Protein AF-R0HPJ6-F1 (afdb_monomer_lite)

Secondary structure (DSSP, 8-state):
---PPPP-TTSHHHHHHHHHT--HHHHHHHHT----SHHHHHHHHHHHHHHHHHHHHHHHHHHHHHHHHHHHHHHTTS----------------PPPHHHHHHHHHHHHHHHHHHHHHHHHHHHH--TT--HHHHHHHHHHHHH-TT--HHHHHHHHTTT-

pLDDT: mean 71.5, std 18.08, range [28.2, 95.38]

Radius of gyration: 27.48 Å; chains: 1; bounding box: 72×35×63 Å

Organism: NCBI:txid81985

Sequence (161 aa):
FLQRPPMVTSSKLIEKIMKNNETRRLKSYMEAGCINIHDAAESTRASKSLIMELERLTDEAALAIETATKFSVQLDKDSSDELQQENETVHFSQEPEVTEYATLIAVVHSMMKQNYVMQEKIVRSLSLKSSSGELETYSLMWSLRPFVEDEIVNRAWKWIY

Foldseek 3Di:
DFFAPQDPPPDPVSVVVCVVVVDPVVVVVRVVGPGHCVVVVVVVVVVVVVVVVVVVVVVVVVVVVVVVVVVVVVVVPPDDDDDDDDDDDDDPPCPDDVVVLVVLVVLQVVLVVVLVVVLVVLVVVDDPPDDPVSVVVSVVCNVPSVSDDVVSVVVSVVVVD

InterPro domains:
  IPR056697 Domain of unknown function DUF7795 [PF25071] (1-61)

Structure (mmCIF, N/CA/C/O backbone):
data_AF-R0HPJ6-F1
#
_entry.id   AF-R0HPJ6-F1
#
loop_
_atom_site.group_PDB
_atom_site.id
_atom_site.type_symbol
_atom_site.label_atom_id
_atom_site.label_alt_id
_atom_site.label_comp_id
_atom_site.label_asym_id
_atom_site.label_entity_id
_atom_site.label_seq_id
_atom_site.pdbx_PDB_ins_code
_atom_site.Cartn_x
_atom_site.Cartn_y
_atom_site.Cartn_z
_atom_site.occupancy
_atom_site.B_iso_or_equiv
_atom_site.auth_seq_id
_atom_site.auth_comp_id
_atom_site.auth_asym_id
_atom_site.auth_atom_id
_atom_site.pdbx_PDB_model_num
ATOM 1 N N . PHE A 1 1 ? 21.814 0.770 6.851 1.00 44.59 1 PHE A N 1
ATOM 2 C CA . PHE A 1 1 ? 21.494 1.786 5.840 1.00 44.59 1 PHE A CA 1
ATOM 3 C C . PHE A 1 1 ? 21.843 1.328 4.426 1.00 44.59 1 PHE A C 1
ATOM 5 O O . PHE A 1 1 ? 22.899 0.749 4.186 1.00 44.59 1 PHE A O 1
ATOM 12 N N . LEU A 1 2 ? 20.941 1.565 3.491 1.00 37.56 2 LEU A N 1
ATOM 13 C CA . LEU A 1 2 ? 20.964 1.157 2.117 1.00 37.56 2 LEU A CA 1
ATOM 14 C C . LEU A 1 2 ? 21.786 2.157 1.292 1.00 37.56 2 LEU A C 1
ATOM 16 O O . LEU A 1 2 ? 21.244 3.153 0.859 1.00 37.56 2 LEU A O 1
ATOM 20 N N . GLN A 1 3 ? 23.037 1.837 0.934 1.00 50.50 3 GLN A N 1
ATOM 21 C CA . GLN A 1 3 ? 23.817 2.525 -0.118 1.00 50.50 3 GLN A CA 1
ATOM 22 C C . GLN A 1 3 ? 24.245 1.705 -1.374 1.00 50.50 3 GLN A C 1
ATOM 24 O O . GLN A 1 3 ? 24.794 0.610 -1.278 1.00 50.50 3 GLN A O 1
ATOM 29 N N . ARG A 1 4 ? 24.016 2.275 -2.567 1.00 51.16 4 ARG A N 1
ATOM 30 C CA . ARG A 1 4 ? 24.235 1.750 -3.936 1.00 51.16 4 ARG A CA 1
ATOM 31 C C . ARG A 1 4 ? 25.720 1.830 -4.279 1.00 51.16 4 ARG A C 1
ATOM 33 O O . ARG A 1 4 ? 26.429 2.651 -3.698 1.00 51.16 4 ARG A O 1
ATOM 40 N N . PRO A 1 5 ? 26.171 1.080 -5.302 1.00 44.50 5 PRO A N 1
ATOM 41 C CA . PRO A 1 5 ? 27.505 1.253 -5.850 1.00 44.50 5 PRO A CA 1
ATOM 42 C C . PRO A 1 5 ? 27.716 2.696 -6.330 1.00 44.50 5 PRO A C 1
ATOM 44 O O . PRO A 1 5 ? 26.775 3.302 -6.863 1.00 44.50 5 PRO A O 1
ATOM 47 N N . PRO A 1 6 ? 28.940 3.230 -6.200 1.00 54.53 6 PRO A N 1
ATOM 48 C CA . PRO A 1 6 ? 29.291 4.516 -6.779 1.00 54.53 6 PRO A CA 1
ATOM 49 C C . PRO A 1 6 ? 28.957 4.518 -8.271 1.00 54.53 6 PRO A C 1
ATOM 51 O O . PRO A 1 6 ? 29.218 3.540 -8.977 1.00 54.53 6 PRO A O 1
ATOM 54 N N . MET A 1 7 ? 28.379 5.615 -8.763 1.00 59.34 7 MET A N 1
ATOM 55 C CA . MET A 1 7 ? 28.173 5.775 -10.200 1.00 59.34 7 MET A CA 1
ATOM 56 C C . MET A 1 7 ? 29.526 5.689 -10.908 1.00 59.34 7 MET A C 1
ATOM 58 O O . MET A 1 7 ? 30.426 6.476 -10.625 1.00 59.34 7 MET A O 1
ATOM 62 N N . VAL A 1 8 ? 29.673 4.731 -11.825 1.00 57.19 8 VAL A N 1
ATOM 63 C CA . VAL A 1 8 ? 30.911 4.562 -12.587 1.00 57.19 8 VAL A CA 1
ATOM 64 C C . VAL A 1 8 ? 31.046 5.733 -13.560 1.00 57.19 8 VAL A C 1
ATOM 66 O O . VAL A 1 8 ? 30.353 5.819 -14.573 1.00 57.19 8 VAL A O 1
ATOM 69 N N . THR A 1 9 ? 31.965 6.641 -13.252 1.00 59.22 9 THR A N 1
ATOM 70 C CA . THR A 1 9 ? 32.301 7.839 -14.034 1.00 59.22 9 THR A CA 1
ATOM 71 C C . THR A 1 9 ? 33.270 7.546 -15.183 1.00 59.22 9 THR A C 1
ATOM 73 O O . THR A 1 9 ? 34.100 8.374 -15.535 1.00 59.22 9 THR A O 1
ATOM 76 N N . SER A 1 10 ? 33.193 6.362 -15.797 1.00 58.78 10 SER A N 1
ATOM 77 C CA . SER A 1 10 ? 34.114 5.960 -16.875 1.00 58.78 10 SER A CA 1
ATOM 78 C C . SER A 1 10 ? 33.733 6.511 -18.253 1.00 58.78 10 SER A C 1
ATOM 80 O O . SER A 1 10 ? 34.536 6.482 -19.184 1.00 58.78 10 SER A O 1
ATOM 82 N N . SER A 1 11 ? 32.506 7.012 -18.411 1.00 68.94 11 SER A N 1
ATOM 83 C CA . SER A 1 11 ? 32.034 7.579 -19.672 1.00 68.94 11 SER A CA 1
ATOM 84 C C . SER A 1 11 ? 32.330 9.074 -19.747 1.00 68.94 11 SER A C 1
ATOM 86 O O . SER A 1 11 ? 31.865 9.844 -18.907 1.00 68.94 11 SER A O 1
ATOM 88 N N . LYS A 1 12 ? 32.998 9.503 -20.827 1.00 77.25 12 LYS A N 1
ATOM 89 C CA . LYS A 1 12 ? 33.249 10.926 -21.135 1.00 77.25 12 LYS A CA 1
ATOM 90 C C . LYS A 1 12 ? 31.967 11.765 -21.166 1.00 77.25 12 LYS A C 1
ATOM 92 O O . LYS A 1 12 ? 32.007 12.959 -20.891 1.00 77.25 12 LYS A O 1
ATOM 97 N N . LEU A 1 13 ? 30.827 11.157 -21.507 1.00 75.25 13 LEU A N 1
ATOM 98 C CA . LEU A 1 13 ? 29.529 11.833 -21.485 1.00 75.25 13 LEU A CA 1
ATOM 99 C C . LEU A 1 13 ? 29.067 12.096 -20.045 1.00 75.25 13 LEU A C 1
ATOM 101 O O . LEU A 1 13 ? 28.656 13.210 -19.735 1.00 75.25 13 LEU A O 1
ATOM 105 N N . ILE A 1 14 ? 29.183 11.095 -19.166 1.00 69.81 14 ILE A N 1
ATOM 106 C CA . ILE A 1 14 ? 28.816 11.206 -17.746 1.00 69.81 14 ILE A CA 1
ATOM 107 C C . ILE A 1 14 ? 29.726 12.218 -17.048 1.00 69.81 14 ILE A C 1
ATOM 109 O O . ILE A 1 14 ? 29.236 13.080 -16.326 1.00 69.81 14 ILE A O 1
ATOM 113 N N . GLU A 1 15 ? 31.027 12.188 -17.335 1.00 74.75 15 GLU A N 1
ATOM 114 C CA . GLU A 1 15 ? 31.994 13.154 -16.805 1.00 74.75 15 GLU A CA 1
ATOM 115 C C . GLU A 1 15 ? 31.649 14.594 -17.218 1.00 74.75 15 GLU A C 1
ATOM 117 O O . GLU A 1 15 ? 31.635 15.500 -16.385 1.00 74.75 15 GLU A O 1
ATOM 122 N N . LYS A 1 16 ? 31.298 14.812 -18.492 1.00 78.81 16 LYS A N 1
ATOM 123 C CA . LYS A 1 16 ? 30.931 16.141 -19.002 1.00 78.81 16 LYS A CA 1
ATOM 124 C C . LYS A 1 16 ? 29.620 16.649 -18.397 1.00 78.81 16 LYS A C 1
ATOM 126 O O . LYS A 1 16 ? 29.518 17.828 -18.067 1.00 78.81 16 LYS A O 1
ATOM 131 N N . ILE A 1 17 ? 28.639 15.763 -18.210 1.00 76.25 17 ILE A N 1
ATOM 132 C CA . ILE A 1 17 ? 27.379 16.086 -17.526 1.00 76.25 17 ILE A CA 1
ATOM 133 C C . ILE A 1 17 ? 27.648 16.437 -16.062 1.00 76.25 17 ILE A C 1
ATOM 135 O O . ILE A 1 17 ? 27.141 17.449 -15.586 1.00 76.25 17 ILE A O 1
ATOM 139 N N . MET A 1 18 ? 28.477 15.660 -15.362 1.00 73.19 18 MET A N 1
ATOM 140 C CA . MET A 1 18 ? 28.829 15.939 -13.971 1.00 73.19 18 MET A CA 1
ATOM 141 C C . MET A 1 18 ? 29.551 17.273 -13.828 1.00 73.19 18 MET A C 1
ATOM 143 O O . MET A 1 18 ? 29.119 18.105 -13.037 1.00 73.19 18 MET A O 1
ATOM 147 N N . LYS A 1 19 ? 30.584 17.515 -14.640 1.00 78.69 19 LYS A N 1
ATOM 148 C CA . LYS A 1 19 ? 31.379 18.748 -14.600 1.00 78.69 19 LYS A CA 1
ATOM 149 C C . LYS A 1 19 ? 30.534 19.995 -14.858 1.00 78.69 19 LYS A C 1
ATOM 151 O O . LYS A 1 19 ? 30.723 21.012 -14.198 1.00 78.69 19 LYS A O 1
ATOM 156 N N . ASN A 1 20 ? 29.576 19.915 -15.780 1.00 79.62 20 ASN A N 1
ATOM 157 C CA . ASN A 1 20 ? 28.681 21.032 -16.080 1.00 79.62 20 ASN A CA 1
ATOM 158 C C . ASN A 1 20 ? 27.611 21.268 -14.998 1.00 79.62 20 ASN A C 1
ATOM 160 O O . ASN A 1 20 ? 27.014 22.339 -14.978 1.00 79.62 20 ASN A O 1
ATOM 164 N N . ASN A 1 21 ? 27.361 20.294 -14.116 1.00 74.31 21 ASN A N 1
ATOM 165 C CA . ASN A 1 21 ? 26.300 20.337 -13.104 1.00 74.31 21 ASN A CA 1
ATOM 166 C C . ASN A 1 21 ? 26.843 20.144 -11.674 1.00 74.31 21 ASN A C 1
ATOM 168 O O . ASN A 1 21 ? 26.111 19.728 -10.771 1.00 74.31 21 ASN A O 1
ATOM 172 N N . GLU A 1 22 ? 28.131 20.435 -11.459 1.00 76.56 22 GLU A N 1
ATOM 173 C CA . GLU A 1 22 ? 28.827 20.245 -10.185 1.00 76.56 22 GLU A CA 1
ATOM 174 C C . GLU A 1 22 ? 28.279 21.180 -9.096 1.00 76.56 22 GLU A C 1
ATOM 176 O O . GLU A 1 22 ? 28.754 22.289 -8.862 1.00 76.56 22 GLU A O 1
ATOM 181 N N . THR A 1 23 ? 27.270 20.702 -8.375 1.00 82.06 23 THR A N 1
ATOM 182 C CA . THR A 1 23 ? 26.732 21.365 -7.186 1.00 82.06 23 THR A CA 1
ATOM 183 C C . THR A 1 23 ? 27.157 20.614 -5.929 1.00 82.06 23 THR A C 1
ATOM 185 O O . THR A 1 23 ? 27.347 19.396 -5.943 1.00 82.06 23 THR A O 1
ATOM 188 N N . ARG A 1 24 ? 27.256 21.325 -4.796 1.00 74.94 24 ARG A N 1
ATOM 189 C CA . ARG A 1 24 ? 27.529 20.707 -3.483 1.00 74.94 24 ARG A CA 1
ATOM 190 C C . ARG A 1 24 ? 26.519 19.593 -3.163 1.00 74.94 24 ARG A C 1
ATOM 192 O O . ARG A 1 24 ? 26.891 18.557 -2.631 1.00 74.94 24 ARG A O 1
ATOM 199 N N . ARG A 1 25 ? 25.258 19.788 -3.562 1.00 68.38 25 ARG A N 1
ATOM 200 C CA . ARG A 1 25 ? 24.156 18.838 -3.362 1.00 68.38 25 ARG A CA 1
ATOM 201 C C . ARG A 1 25 ? 24.349 17.527 -4.130 1.00 68.38 25 ARG A C 1
ATOM 203 O O . ARG A 1 25 ? 24.120 16.463 -3.566 1.00 68.38 25 ARG A O 1
ATOM 210 N N . LEU A 1 26 ? 24.772 17.596 -5.393 1.00 74.44 26 LEU A N 1
ATOM 211 C CA . LEU A 1 26 ? 25.018 16.406 -6.213 1.00 74.44 26 LEU A CA 1
ATOM 212 C C . LEU A 1 26 ? 26.185 15.574 -5.661 1.00 74.44 26 LEU A C 1
ATOM 214 O O . LEU A 1 26 ? 26.099 14.350 -5.633 1.00 74.44 26 LEU A O 1
ATOM 218 N N . LYS A 1 27 ? 27.230 16.238 -5.148 1.00 70.12 27 LYS A N 1
ATOM 219 C CA . LYS A 1 27 ? 28.369 15.574 -4.493 1.00 70.12 27 LYS A CA 1
ATOM 220 C C . LYS A 1 27 ? 27.928 14.797 -3.252 1.00 70.12 27 LYS A C 1
ATOM 222 O O . LYS A 1 27 ? 28.171 13.598 -3.181 1.00 70.12 27 LYS A O 1
ATOM 227 N N . SER A 1 28 ? 27.161 15.427 -2.360 1.00 68.31 28 SER A N 1
ATOM 228 C CA . SER A 1 28 ? 26.629 14.748 -1.170 1.00 68.31 28 SER A CA 1
ATOM 229 C C . SER A 1 28 ? 25.689 13.586 -1.508 1.00 68.31 28 SER A C 1
ATOM 231 O O . SER A 1 28 ? 25.706 12.574 -0.822 1.00 68.31 28 SER A O 1
ATOM 233 N N . TYR A 1 29 ? 24.889 13.686 -2.576 1.00 66.38 29 TYR A N 1
ATOM 234 C CA . TYR A 1 29 ? 24.025 12.586 -3.026 1.00 66.38 29 TYR A CA 1
ATOM 235 C C . TYR A 1 29 ? 24.826 11.373 -3.533 1.00 66.38 29 TYR A C 1
ATOM 237 O O . TYR A 1 29 ? 24.440 10.230 -3.296 1.00 66.38 29 TYR A O 1
ATOM 245 N N . MET A 1 30 ? 25.954 11.613 -4.205 1.00 67.44 30 MET A N 1
ATOM 246 C CA . MET A 1 30 ? 26.862 10.551 -4.646 1.00 67.44 30 MET A CA 1
ATOM 247 C C . MET A 1 30 ? 27.616 9.908 -3.480 1.00 67.44 30 MET A C 1
ATOM 249 O O . MET A 1 30 ? 27.722 8.685 -3.432 1.00 67.44 30 MET A O 1
ATOM 253 N N . GLU A 1 31 ? 28.102 10.718 -2.539 1.00 65.81 31 GLU A N 1
ATOM 254 C CA . GLU A 1 31 ? 28.756 10.255 -1.306 1.00 65.81 31 GLU A CA 1
ATOM 255 C C . GLU A 1 31 ? 27.798 9.439 -0.430 1.00 65.81 31 GLU A C 1
ATOM 257 O O . GLU A 1 31 ? 28.199 8.470 0.209 1.00 65.81 31 GLU A O 1
ATOM 262 N N . ALA A 1 32 ? 26.515 9.809 -0.432 1.00 62.06 32 ALA A N 1
ATOM 263 C CA . ALA A 1 32 ? 25.492 9.181 0.385 1.00 62.06 32 ALA A CA 1
ATOM 264 C C . ALA A 1 32 ? 24.929 7.875 -0.184 1.00 62.06 32 ALA A C 1
ATOM 266 O O . ALA A 1 32 ? 24.087 7.317 0.506 1.00 62.06 32 ALA A O 1
ATOM 267 N N . GLY A 1 33 ? 25.353 7.402 -1.368 1.00 56.47 33 GLY A N 1
ATOM 268 C CA . GLY A 1 33 ? 25.001 6.103 -1.965 1.00 56.47 33 GLY A CA 1
ATOM 269 C C . GLY A 1 33 ? 23.496 5.766 -1.985 1.00 56.47 33 GLY A C 1
ATOM 270 O O . GLY A 1 33 ? 22.844 5.576 -0.975 1.00 56.47 33 GLY A O 1
ATOM 271 N N . CYS A 1 34 ? 22.879 5.614 -3.150 1.00 56.19 34 CYS A N 1
ATOM 272 C CA . CYS A 1 34 ? 21.432 5.346 -3.230 1.00 56.19 34 CYS A CA 1
ATOM 273 C C . CYS A 1 34 ? 21.000 4.026 -2.546 1.00 56.19 34 CYS A C 1
ATOM 275 O O . CYS A 1 34 ? 21.600 3.009 -2.773 1.00 56.19 34 CYS A O 1
ATOM 277 N N . ILE A 1 35 ? 19.950 4.001 -1.741 1.00 56.50 35 ILE A N 1
ATOM 278 C CA . ILE A 1 35 ? 19.212 2.819 -1.245 1.00 56.50 35 ILE A CA 1
ATOM 279 C C . ILE A 1 35 ? 19.780 1.378 -1.654 1.00 56.50 35 ILE A C 1
ATOM 281 O O . ILE A 1 35 ? 19.344 0.842 -2.665 1.00 56.50 35 ILE A O 1
ATOM 285 N N . ASN A 1 36 ? 20.754 0.736 -0.936 1.00 50.22 36 ASN A N 1
ATOM 286 C CA . ASN A 1 36 ? 21.074 -0.741 -0.867 1.00 50.22 36 ASN A CA 1
ATOM 287 C C . ASN A 1 36 ? 19.814 -1.629 -0.667 1.00 50.22 36 ASN A C 1
ATOM 289 O O . ASN A 1 36 ? 18.703 -1.155 -0.769 1.00 50.22 36 ASN A O 1
ATOM 293 N N . ILE A 1 37 ? 19.935 -2.919 -0.362 1.00 50.47 37 ILE A N 1
ATOM 294 C CA . ILE A 1 37 ? 18.798 -3.847 -0.220 1.00 50.47 37 ILE A CA 1
ATOM 295 C C . ILE A 1 37 ? 18.630 -4.423 1.216 1.00 50.47 37 ILE A C 1
ATOM 297 O O . ILE A 1 37 ? 17.511 -4.752 1.602 1.00 50.47 37 ILE A O 1
ATOM 301 N N . HIS A 1 38 ? 19.675 -4.404 2.064 1.00 45.44 38 HIS A N 1
ATOM 302 C CA . HIS A 1 38 ? 19.623 -4.598 3.534 1.00 45.44 38 HIS A CA 1
ATOM 303 C C . HIS A 1 38 ? 18.510 -3.860 4.342 1.00 45.44 38 HIS A C 1
ATOM 305 O O . HIS A 1 38 ? 17.625 -4.551 4.805 1.00 45.44 38 HIS A O 1
ATOM 311 N N . ASP A 1 39 ? 18.453 -2.529 4.533 1.00 54.00 39 ASP A N 1
ATOM 312 C CA . ASP A 1 39 ? 17.310 -1.824 5.156 1.00 54.00 39 ASP A CA 1
ATOM 313 C C . ASP A 1 39 ? 15.986 -1.968 4.422 1.00 54.00 39 ASP A C 1
ATOM 315 O O . ASP A 1 39 ? 14.961 -1.691 5.020 1.00 54.00 39 ASP A O 1
ATOM 319 N N . ALA A 1 40 ? 15.945 -2.365 3.154 1.00 53.19 40 ALA A N 1
ATOM 320 C CA . ALA A 1 40 ? 14.672 -2.625 2.492 1.00 53.19 40 ALA A CA 1
ATOM 321 C C . ALA A 1 40 ? 14.165 -3.962 3.019 1.00 53.19 40 ALA A C 1
ATOM 323 O O . ALA A 1 40 ? 12.997 -4.075 3.376 1.00 53.19 40 ALA A O 1
ATOM 324 N N . ALA A 1 41 ? 15.057 -4.943 3.176 1.00 55.81 41 ALA A N 1
ATOM 325 C CA . ALA A 1 41 ? 14.780 -6.191 3.871 1.00 55.81 41 ALA A CA 1
ATOM 326 C C . ALA A 1 41 ? 14.563 -5.999 5.386 1.00 55.81 41 ALA A C 1
ATOM 328 O O . ALA A 1 41 ? 13.710 -6.676 5.950 1.00 55.81 41 ALA A O 1
ATOM 329 N N . GLU A 1 42 ? 15.270 -5.076 6.041 1.00 58.22 42 GLU A N 1
ATOM 330 C CA . GLU A 1 42 ? 15.127 -4.744 7.466 1.00 58.22 42 GLU A CA 1
ATOM 331 C C . GLU A 1 42 ? 13.812 -4.006 7.725 1.00 58.22 42 GLU A C 1
ATOM 333 O O . GLU A 1 42 ? 13.069 -4.398 8.614 1.00 58.22 42 GLU A O 1
ATOM 338 N N . SER A 1 43 ? 13.453 -3.044 6.871 1.00 59.25 43 SER A N 1
ATOM 339 C CA . SER A 1 43 ? 12.142 -2.389 6.835 1.00 59.25 43 SER A CA 1
ATOM 340 C C . SER A 1 43 ? 11.033 -3.401 6.558 1.00 59.25 43 SER A C 1
ATOM 342 O O . SER A 1 43 ? 10.060 -3.460 7.296 1.00 59.25 43 SER A O 1
ATOM 344 N N . THR A 1 44 ? 11.218 -4.305 5.589 1.00 62.09 44 THR A N 1
ATOM 345 C CA . THR A 1 44 ? 10.239 -5.370 5.306 1.00 62.09 44 THR A CA 1
ATOM 346 C C . THR A 1 44 ? 10.088 -6.336 6.487 1.00 62.09 44 THR A C 1
ATOM 348 O O . THR A 1 44 ? 8.979 -6.773 6.791 1.00 62.09 44 THR A O 1
ATOM 351 N N . ARG A 1 45 ? 11.183 -6.690 7.173 1.00 65.94 45 ARG A N 1
ATOM 352 C CA . ARG A 1 45 ? 11.161 -7.526 8.385 1.00 65.94 45 ARG A CA 1
ATOM 353 C C . ARG A 1 45 ? 10.503 -6.807 9.558 1.00 65.94 45 ARG A C 1
ATOM 355 O O . ARG A 1 45 ? 9.704 -7.429 10.251 1.00 65.94 45 ARG A O 1
ATOM 362 N N . ALA A 1 46 ? 10.783 -5.519 9.737 1.00 69.81 46 ALA A N 1
ATOM 363 C CA . ALA A 1 46 ? 10.132 -4.677 10.731 1.00 69.81 46 ALA A CA 1
ATOM 364 C C . ALA A 1 46 ? 8.624 -4.580 10.457 1.00 69.81 46 ALA A C 1
ATOM 366 O O . ALA A 1 46 ? 7.829 -4.834 11.355 1.00 69.81 46 ALA A O 1
ATOM 367 N N . SER A 1 47 ? 8.214 -4.343 9.207 1.00 68.38 47 SER A N 1
ATOM 368 C CA . SER A 1 47 ? 6.802 -4.348 8.805 1.00 68.38 47 SER A CA 1
ATOM 369 C C . SER A 1 47 ? 6.129 -5.696 9.065 1.00 68.38 47 SER A C 1
ATOM 371 O O . SER A 1 47 ? 5.027 -5.725 9.600 1.00 68.38 47 SER A O 1
ATOM 373 N N . LYS A 1 48 ? 6.788 -6.821 8.754 1.00 77.44 48 LYS A N 1
ATOM 374 C CA . LYS A 1 48 ? 6.261 -8.160 9.075 1.00 77.44 48 LYS A CA 1
ATOM 375 C C . LYS A 1 48 ? 6.111 -8.386 10.581 1.00 77.44 48 LYS A C 1
ATOM 377 O O . LYS A 1 48 ? 5.110 -8.950 11.001 1.00 77.44 48 LYS A O 1
ATOM 382 N N . SER A 1 49 ? 7.076 -7.940 11.385 1.00 76.81 49 SER A N 1
ATOM 383 C CA . SER A 1 49 ? 7.004 -8.032 12.849 1.00 76.81 49 SER A CA 1
ATOM 384 C C . SER A 1 49 ? 5.837 -7.231 13.416 1.00 76.81 49 SER A C 1
ATOM 386 O O . SER A 1 49 ? 5.126 -7.727 14.280 1.00 76.81 49 SER A O 1
ATOM 388 N N . LEU A 1 50 ? 5.620 -6.017 12.906 1.00 77.44 50 LEU A N 1
ATOM 389 C CA . LEU A 1 50 ? 4.504 -5.168 13.321 1.00 77.44 50 LEU A CA 1
ATOM 390 C C . LEU A 1 50 ? 3.150 -5.793 12.968 1.00 77.44 50 LEU A C 1
ATOM 392 O O . LEU A 1 50 ? 2.221 -5.704 13.761 1.00 77.44 50 LEU A O 1
ATOM 396 N N . ILE A 1 51 ? 3.047 -6.461 11.815 1.00 80.81 51 ILE A N 1
ATOM 397 C CA . ILE A 1 51 ? 1.828 -7.183 11.421 1.00 80.81 51 ILE A CA 1
ATOM 398 C C . ILE A 1 51 ? 1.533 -8.330 12.395 1.00 80.81 51 ILE A C 1
ATOM 400 O O . ILE A 1 51 ? 0.410 -8.425 12.876 1.00 80.81 51 ILE A O 1
ATOM 404 N N . MET A 1 52 ? 2.532 -9.147 12.744 1.00 85.31 52 MET A N 1
ATOM 405 C CA . MET A 1 52 ? 2.334 -10.242 13.707 1.00 85.31 52 MET A CA 1
ATOM 406 C C . MET A 1 52 ? 1.940 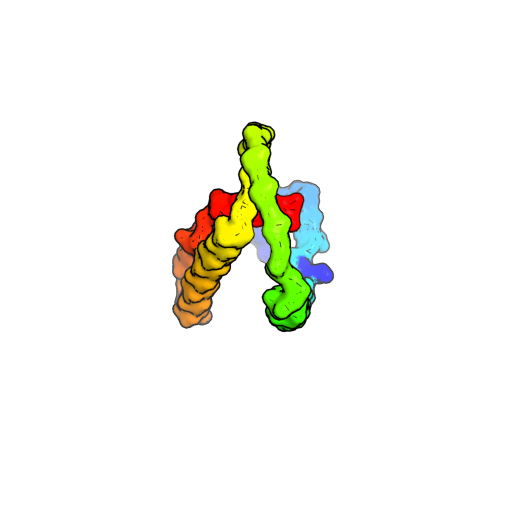-9.731 15.102 1.00 85.31 52 MET A C 1
ATOM 408 O O . MET A 1 52 ? 1.111 -10.342 15.770 1.00 85.31 52 MET A O 1
ATOM 412 N N . GLU A 1 53 ? 2.515 -8.610 15.549 1.00 86.75 53 GLU A N 1
ATOM 413 C CA . GLU A 1 53 ? 2.156 -7.999 16.836 1.00 86.75 53 GLU A CA 1
ATOM 414 C C . GLU A 1 53 ? 0.699 -7.505 16.830 1.00 86.75 53 GLU A C 1
ATOM 416 O O . GLU A 1 53 ? -0.028 -7.709 17.799 1.00 86.75 53 GLU A O 1
ATOM 421 N N . LEU A 1 54 ? 0.248 -6.909 15.721 1.00 77.44 54 LEU A N 1
ATOM 422 C CA . LEU A 1 54 ? -1.136 -6.458 15.553 1.00 77.44 54 LEU A CA 1
ATOM 423 C C . LEU A 1 54 ? -2.132 -7.622 1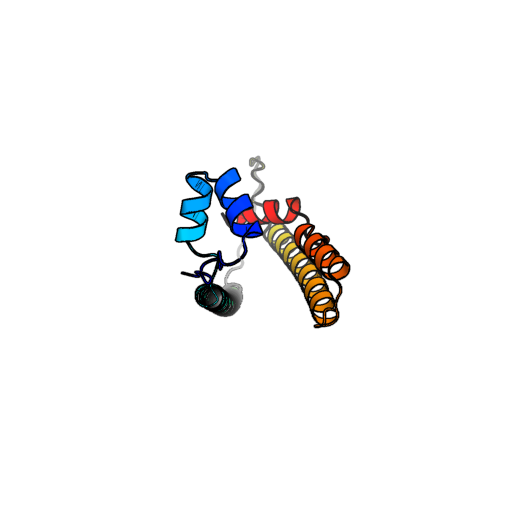5.502 1.00 77.44 54 LEU A C 1
ATOM 425 O O . LEU A 1 54 ? -3.205 -7.523 16.097 1.00 77.44 54 LEU A O 1
ATOM 429 N N . GLU A 1 55 ? -1.784 -8.724 14.834 1.00 86.44 55 GLU A N 1
ATOM 430 C CA . GLU A 1 55 ? -2.594 -9.950 14.838 1.00 86.44 55 GLU A CA 1
ATOM 431 C C . GLU A 1 55 ? -2.737 -10.495 16.266 1.00 86.44 55 GLU A C 1
ATOM 433 O O . GLU A 1 55 ? -3.854 -10.703 16.737 1.00 86.44 55 GLU A O 1
ATOM 438 N N . ARG A 1 56 ? -1.626 -10.597 17.009 1.00 87.69 56 ARG A N 1
ATOM 439 C CA . ARG A 1 56 ? -1.634 -11.048 18.410 1.00 87.69 56 ARG A CA 1
ATOM 440 C C . ARG A 1 56 ? -2.492 -10.154 19.310 1.00 87.69 56 ARG A C 1
ATOM 442 O O . ARG A 1 56 ? -3.255 -10.661 20.127 1.00 87.69 56 ARG A O 1
ATOM 449 N N . LEU A 1 57 ? -2.364 -8.832 19.177 1.00 84.00 57 LEU A N 1
ATOM 450 C CA . LEU A 1 57 ? -3.157 -7.874 19.955 1.00 84.00 57 LEU A CA 1
ATOM 451 C C . LEU A 1 57 ? -4.651 -7.961 19.623 1.00 84.00 57 LEU A C 1
ATOM 453 O O . LEU A 1 57 ? -5.486 -7.773 20.505 1.00 84.00 57 LEU A O 1
ATOM 457 N N . THR A 1 58 ? -4.990 -8.275 18.373 1.00 84.44 58 THR A N 1
ATOM 458 C CA . THR A 1 58 ? -6.380 -8.480 17.947 1.00 84.44 58 THR A CA 1
ATOM 459 C C . THR A 1 58 ? -6.976 -9.728 18.599 1.00 84.44 58 THR A C 1
ATOM 461 O O . THR A 1 58 ? -8.090 -9.667 19.122 1.00 84.44 58 THR A O 1
ATOM 464 N N . ASP A 1 59 ? -6.224 -10.830 18.644 1.00 86.88 59 ASP A N 1
ATOM 465 C CA . ASP A 1 59 ? -6.654 -12.061 19.318 1.00 86.88 59 ASP A CA 1
ATOM 466 C C . ASP A 1 59 ? -6.821 -11.853 20.833 1.00 86.88 59 ASP A C 1
ATOM 468 O O . ASP A 1 59 ? -7.799 -12.303 21.433 1.00 86.88 59 ASP A O 1
ATOM 472 N N . GLU A 1 60 ? -5.899 -11.118 21.461 1.00 85.81 60 GLU A N 1
ATOM 473 C CA . GLU A 1 60 ? -5.959 -10.791 22.890 1.00 85.81 60 GLU A CA 1
ATOM 474 C C . GLU A 1 60 ? -7.166 -9.896 23.224 1.00 85.81 60 GLU A C 1
ATOM 476 O O . GLU A 1 60 ? -7.872 -10.144 24.205 1.00 85.81 60 GLU A O 1
ATOM 481 N N . ALA A 1 61 ? -7.469 -8.912 22.371 1.00 79.44 61 ALA A N 1
ATOM 482 C CA . ALA A 1 61 ? -8.660 -8.078 22.506 1.00 79.44 61 ALA A CA 1
ATOM 483 C C . ALA A 1 61 ? -9.958 -8.888 22.345 1.00 79.44 61 ALA A C 1
ATOM 485 O O . ALA A 1 61 ? -10.902 -8.687 23.112 1.00 79.44 61 ALA A O 1
ATOM 486 N N . ALA A 1 62 ? -10.005 -9.837 21.404 1.00 85.19 62 ALA A N 1
ATOM 487 C CA . ALA A 1 62 ? -11.160 -10.716 21.221 1.00 85.19 62 ALA A CA 1
ATOM 488 C C . ALA A 1 62 ? -11.420 -11.588 22.464 1.00 85.19 62 ALA A C 1
ATOM 490 O O . ALA A 1 62 ? -12.558 -11.673 22.930 1.00 85.19 62 ALA A O 1
ATOM 491 N N . LEU A 1 63 ? -10.364 -12.161 23.052 1.00 83.75 63 LEU A N 1
ATOM 492 C CA . LEU A 1 63 ? -10.453 -12.944 24.289 1.00 83.75 63 LEU A CA 1
ATOM 493 C C . LEU A 1 63 ? -10.887 -12.094 25.490 1.00 83.75 63 LEU A C 1
ATOM 495 O O . LEU A 1 63 ? -11.687 -12.548 26.314 1.00 83.75 63 LEU A O 1
ATOM 499 N N . ALA A 1 64 ? -10.385 -10.861 25.597 1.00 80.06 64 ALA A N 1
ATOM 500 C CA . ALA A 1 64 ? -10.774 -9.935 26.658 1.00 80.06 64 ALA A CA 1
ATOM 501 C C . ALA A 1 64 ? -12.261 -9.554 26.562 1.00 80.06 64 ALA A C 1
ATOM 503 O O . ALA A 1 64 ? -12.956 -9.547 27.580 1.00 80.06 64 ALA A O 1
ATOM 504 N N . ILE A 1 65 ? -12.763 -9.310 25.346 1.00 83.69 65 ILE A N 1
ATOM 505 C CA . ILE A 1 65 ? -14.181 -9.027 25.092 1.00 83.69 65 ILE A CA 1
ATOM 506 C C . ILE A 1 65 ? -15.041 -10.245 25.436 1.00 83.69 65 ILE A C 1
ATOM 508 O O . ILE A 1 65 ? -15.989 -10.102 26.201 1.00 83.69 65 ILE A O 1
ATOM 512 N N . GLU A 1 66 ? -14.691 -11.444 24.959 1.00 79.75 66 GLU A N 1
ATOM 513 C CA . GLU A 1 66 ? -15.435 -12.674 25.278 1.00 79.75 66 GLU A CA 1
ATOM 514 C C . GLU A 1 66 ? -15.491 -12.918 26.794 1.00 79.75 66 GLU A C 1
ATOM 516 O O . GLU A 1 66 ? -16.542 -13.249 27.351 1.00 79.75 66 GLU A O 1
ATOM 521 N N . THR A 1 67 ? -14.371 -12.687 27.480 1.00 75.75 67 THR A N 1
ATOM 522 C CA . THR A 1 67 ? -14.271 -12.808 28.935 1.00 75.75 67 THR A CA 1
ATOM 523 C C . THR A 1 67 ? -15.168 -11.787 29.637 1.00 75.75 67 THR A C 1
ATOM 525 O O . THR A 1 67 ? -15.953 -12.167 30.506 1.00 75.75 67 THR A O 1
ATOM 528 N N . ALA A 1 68 ? -15.127 -10.514 29.233 1.00 71.00 68 ALA A N 1
ATOM 529 C CA . ALA A 1 68 ? -15.985 -9.465 29.784 1.00 71.00 68 ALA A CA 1
ATOM 530 C C . ALA A 1 68 ? -17.479 -9.741 29.533 1.00 71.00 68 ALA A C 1
ATOM 532 O O . ALA A 1 68 ? -18.288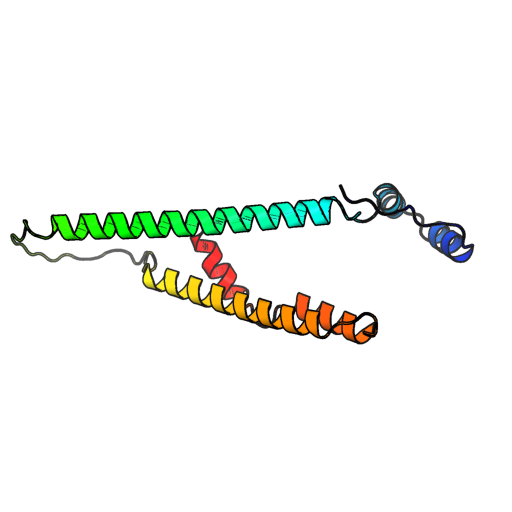 -9.620 30.453 1.00 71.00 68 ALA A O 1
ATOM 533 N N . THR A 1 69 ? -17.850 -10.199 28.332 1.00 73.19 69 THR A N 1
ATOM 534 C CA . THR A 1 69 ? -19.228 -10.600 28.010 1.00 73.19 69 THR A CA 1
ATOM 535 C C . THR A 1 69 ? -19.677 -11.781 28.873 1.00 73.19 69 THR A C 1
ATOM 537 O O . THR A 1 69 ? -20.785 -11.769 29.408 1.00 73.19 69 THR A O 1
ATOM 540 N N . LYS A 1 70 ? -18.810 -12.776 29.093 1.00 70.38 70 LYS A N 1
ATOM 541 C CA . LYS A 1 70 ? -19.104 -13.936 29.948 1.00 70.38 70 LYS A CA 1
ATOM 542 C C . LYS A 1 70 ? -19.298 -13.557 31.421 1.00 70.38 70 LYS A C 1
ATOM 544 O O . LYS A 1 70 ? -20.164 -14.136 32.075 1.00 70.38 70 LYS A O 1
ATOM 549 N N . PHE A 1 71 ? -18.539 -12.587 31.934 1.00 59.31 71 PHE A N 1
ATOM 550 C CA . PHE A 1 71 ? -18.734 -12.045 33.284 1.00 59.31 71 PHE A CA 1
ATOM 551 C C . PHE A 1 71 ? -20.004 -11.188 33.394 1.00 59.31 71 PHE A C 1
ATOM 553 O O . PHE A 1 71 ? -20.710 -11.283 34.396 1.00 59.31 71 PHE A O 1
ATOM 560 N N . SER A 1 72 ? -20.350 -10.426 32.352 1.00 57.56 72 SER A N 1
ATOM 561 C CA . SER A 1 72 ? -21.577 -9.619 32.316 1.00 57.56 72 SER A CA 1
ATOM 562 C C . SER A 1 72 ? -22.847 -10.479 32.342 1.00 57.56 72 SER A C 1
ATOM 564 O O . SER A 1 72 ? -23.786 -10.159 33.061 1.00 57.56 72 SER A O 1
ATOM 566 N N . VAL A 1 73 ? -22.859 -11.617 31.635 1.00 56.06 73 VAL A N 1
ATOM 567 C CA . VAL A 1 73 ? -23.987 -12.576 31.641 1.00 56.06 73 VAL A CA 1
ATOM 568 C C . VAL A 1 73 ? -24.166 -13.260 33.008 1.00 56.06 73 VAL A C 1
ATOM 570 O O . VAL A 1 73 ? -25.252 -13.747 33.319 1.00 56.06 73 VAL A O 1
ATOM 573 N N . GLN A 1 74 ? -23.126 -13.298 33.849 1.00 52.41 74 GLN A N 1
ATOM 574 C CA . GLN A 1 74 ? -23.195 -13.899 35.186 1.00 52.41 74 GLN A CA 1
ATOM 575 C C . GLN A 1 74 ? -23.771 -12.952 36.253 1.00 52.41 74 GLN A C 1
ATOM 577 O O . GLN A 1 74 ? -24.329 -13.431 37.238 1.00 52.41 74 GLN A O 1
ATOM 582 N N . LEU A 1 75 ? -23.653 -11.635 36.054 1.00 47.00 75 LEU A N 1
ATOM 583 C CA . LEU A 1 75 ? -24.139 -10.599 36.976 1.00 47.00 75 LEU A CA 1
ATOM 584 C C . LEU A 1 75 ? -25.621 -10.246 36.770 1.00 47.00 75 LEU A C 1
ATOM 586 O O . LEU A 1 75 ? -26.273 -9.799 37.708 1.00 47.00 75 LEU A O 1
ATOM 590 N N . ASP A 1 76 ? -26.173 -10.516 35.587 1.00 41.97 76 ASP A N 1
ATOM 591 C CA . ASP A 1 76 ? -27.540 -10.121 35.210 1.00 41.97 76 ASP A CA 1
ATOM 592 C C . ASP A 1 76 ? -28.642 -11.074 35.720 1.00 41.97 76 ASP A C 1
ATOM 594 O O . ASP A 1 76 ? -29.815 -10.930 35.379 1.00 41.97 76 ASP A O 1
ATOM 598 N N . LYS A 1 77 ? -28.290 -12.081 36.537 1.00 45.53 77 LYS A N 1
ATOM 599 C CA . LYS A 1 77 ? -29.268 -13.035 37.091 1.00 45.53 77 LYS A CA 1
ATOM 600 C C . LYS A 1 77 ? -29.832 -12.641 38.464 1.00 45.53 77 LYS A C 1
ATOM 602 O O . LYS A 1 77 ? -30.806 -13.263 38.871 1.00 45.53 77 LYS A O 1
ATOM 607 N N . ASP A 1 78 ? -29.286 -11.627 39.144 1.00 40.88 78 ASP A N 1
ATOM 608 C CA . ASP A 1 78 ? -29.597 -11.403 40.570 1.00 40.88 78 ASP A CA 1
ATOM 609 C C . ASP A 1 78 ? -29.875 -9.952 41.007 1.00 40.88 78 ASP A C 1
ATOM 611 O O . ASP A 1 78 ? -29.840 -9.658 42.199 1.00 40.88 78 ASP A O 1
ATOM 615 N N . SER A 1 79 ? -30.209 -9.025 40.105 1.00 40.75 79 SER A N 1
ATOM 616 C CA . SER A 1 79 ? -30.654 -7.696 40.555 1.00 40.75 79 SER A CA 1
ATOM 617 C C . SER A 1 79 ? -31.549 -6.995 39.541 1.00 40.75 79 SER A C 1
ATOM 619 O O . SER A 1 79 ? -31.089 -6.181 38.745 1.00 40.75 79 SER A O 1
ATOM 621 N N . SER A 1 80 ? -32.850 -7.270 39.615 1.00 35.41 80 SER A N 1
ATOM 622 C CA . SER A 1 80 ? -33.872 -6.373 39.079 1.00 35.41 80 SER A CA 1
ATOM 623 C C . SER A 1 80 ? -34.679 -5.840 40.256 1.00 35.41 80 SER A C 1
ATOM 625 O O . SER A 1 80 ? -35.493 -6.563 40.823 1.00 35.41 80 SER A O 1
ATOM 627 N N . ASP A 1 81 ? -34.401 -4.596 40.638 1.00 32.75 81 ASP A N 1
ATOM 628 C CA . ASP A 1 81 ? -35.346 -3.766 41.375 1.00 32.75 81 ASP A CA 1
ATOM 629 C C . ASP A 1 81 ? -35.257 -2.319 40.867 1.00 32.75 81 ASP A C 1
ATOM 631 O O . ASP A 1 81 ? -34.231 -1.869 40.352 1.00 32.75 81 ASP A O 1
ATOM 635 N N . GLU A 1 82 ? -36.408 -1.674 40.921 1.00 38.69 82 GLU A N 1
ATOM 636 C CA . GLU A 1 82 ? -36.907 -0.545 40.145 1.00 38.69 82 GLU A CA 1
ATOM 637 C C . GLU A 1 82 ? -36.143 0.791 40.324 1.00 38.69 82 GLU A C 1
ATOM 639 O O . GLU A 1 82 ? -35.528 1.046 41.356 1.00 38.69 82 GLU A O 1
ATOM 644 N N . LEU A 1 83 ? -36.275 1.715 39.354 1.00 31.27 83 LEU A N 1
ATOM 645 C CA . LEU A 1 83 ? -37.001 2.998 39.503 1.00 31.27 83 LEU A CA 1
ATOM 646 C C . LEU A 1 83 ? -36.589 4.080 38.479 1.00 31.27 83 LEU A C 1
ATOM 648 O O . LEU A 1 83 ? -35.469 4.170 37.990 1.00 31.27 83 LEU A O 1
ATOM 652 N N . GLN A 1 84 ? -37.598 4.889 38.167 1.00 37.19 84 GLN A N 1
ATOM 653 C CA . GLN A 1 84 ? -37.731 5.976 37.196 1.00 37.19 84 GLN A CA 1
ATOM 654 C C . GLN A 1 84 ? -36.766 7.163 37.423 1.00 37.19 84 GLN A C 1
ATOM 656 O O . GLN A 1 84 ? -36.364 7.404 38.554 1.00 37.19 84 GLN A O 1
ATOM 661 N N . GLN A 1 85 ? -36.520 7.988 36.388 1.00 29.48 85 GLN A N 1
ATOM 662 C CA . GLN A 1 85 ? -36.988 9.394 36.308 1.00 29.48 85 GLN A CA 1
ATOM 663 C C . GLN A 1 85 ? -36.149 10.282 35.353 1.00 29.48 85 GLN A C 1
ATOM 665 O O . GLN A 1 85 ? -34.925 10.310 35.375 1.00 29.48 85 GLN A O 1
ATOM 670 N N . GLU A 1 86 ? -36.903 11.001 34.522 1.00 39.41 86 GLU A N 1
ATOM 671 C CA . GLU A 1 86 ? -36.664 12.209 33.717 1.00 39.41 86 GLU A CA 1
ATOM 672 C C . GLU A 1 86 ? -35.551 13.174 34.194 1.00 39.41 86 GLU A C 1
ATOM 674 O O . GLU A 1 86 ? -35.514 13.511 35.375 1.00 39.41 86 GLU A O 1
ATOM 679 N N . ASN A 1 87 ? -34.711 13.694 33.275 1.00 28.20 87 ASN A N 1
ATOM 680 C CA . ASN A 1 87 ? -34.367 15.128 33.226 1.00 28.20 87 ASN A CA 1
ATOM 681 C C . ASN A 1 87 ? -33.525 15.583 32.015 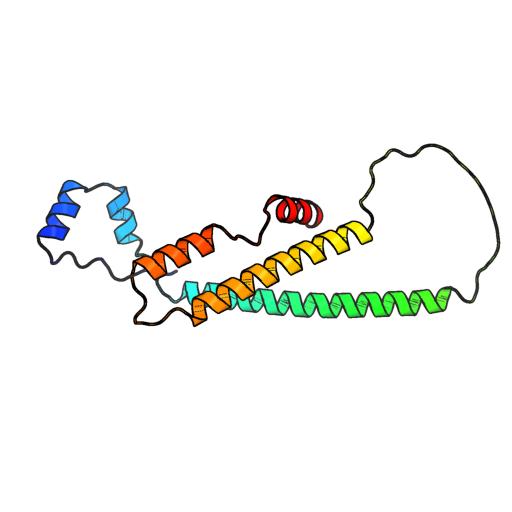1.00 28.20 87 ASN A C 1
ATOM 683 O O . ASN A 1 87 ? -32.740 14.851 31.419 1.00 28.20 87 ASN A O 1
ATOM 687 N N . GLU A 1 88 ? -33.760 16.857 31.724 1.00 32.12 88 GLU A N 1
ATOM 688 C CA . GLU A 1 88 ? -33.269 17.791 30.716 1.00 32.12 88 GLU A CA 1
ATOM 689 C C . GLU A 1 88 ? -31.759 17.853 30.388 1.00 32.12 88 GLU A C 1
ATOM 691 O O . GLU A 1 88 ? -30.886 17.754 31.242 1.00 32.12 88 GLU A O 1
ATOM 696 N N . THR A 1 89 ? -31.525 18.230 29.122 1.00 40.81 89 THR A N 1
ATOM 697 C CA . THR A 1 89 ? -30.407 19.021 28.568 1.00 40.81 89 THR A CA 1
ATOM 698 C C . THR A 1 89 ? -28.982 18.510 28.790 1.00 40.81 89 THR A C 1
ATOM 700 O O . THR A 1 89 ? -28.326 18.833 29.776 1.00 40.81 89 THR A O 1
ATOM 703 N N . VAL A 1 90 ? -28.424 17.855 27.765 1.00 31.86 90 VAL A N 1
ATOM 704 C CA . VAL A 1 90 ? -26.979 17.616 27.655 1.00 31.86 90 VAL A CA 1
ATOM 705 C C . VAL A 1 90 ? -26.496 18.026 26.266 1.00 31.86 90 VAL A C 1
ATOM 707 O O . VAL A 1 90 ? -27.044 17.623 25.243 1.00 31.86 90 VAL A O 1
ATOM 710 N N . HIS A 1 91 ? -25.481 18.890 26.269 1.00 33.59 91 HIS A N 1
ATOM 711 C CA . HIS A 1 91 ? -24.624 19.261 25.148 1.00 33.59 91 HIS A CA 1
ATOM 712 C C . HIS A 1 91 ? -24.435 18.115 24.137 1.00 33.59 91 HIS A C 1
ATOM 714 O O . HIS A 1 91 ? -23.967 17.042 24.506 1.00 33.59 91 HIS A O 1
ATOM 720 N N . PHE A 1 92 ? -24.682 18.377 22.848 1.00 32.53 92 PHE A N 1
ATOM 721 C CA . PHE A 1 92 ? -24.203 17.528 21.752 1.00 32.53 92 PHE A CA 1
ATOM 722 C C . PHE A 1 92 ? -22.672 17.643 21.631 1.00 32.53 92 PHE A C 1
ATOM 724 O O . PHE A 1 92 ? -22.146 18.251 20.703 1.00 32.53 92 PHE A O 1
ATOM 731 N N . SER A 1 93 ? -21.943 17.063 22.579 1.00 47.03 93 SER A N 1
ATOM 732 C CA . SER A 1 93 ? -20.697 16.379 22.249 1.00 47.03 93 SER A CA 1
ATOM 733 C C . SER A 1 93 ? -21.100 14.932 22.057 1.00 47.03 93 SER A C 1
ATOM 735 O O . SER A 1 93 ? -21.081 14.147 22.999 1.00 47.03 93 SER A O 1
ATOM 737 N N . GLN A 1 94 ? -21.589 14.618 20.858 1.00 46.31 94 GLN A N 1
ATOM 738 C CA . GLN A 1 94 ? -21.905 13.246 20.501 1.00 46.31 94 GLN A CA 1
ATOM 739 C C . GLN A 1 94 ? -20.560 12.536 20.352 1.00 46.31 94 GLN A C 1
ATOM 741 O O . GLN A 1 94 ? -19.914 12.604 19.308 1.00 46.31 94 GLN A O 1
ATOM 746 N N . GLU A 1 95 ? -20.088 11.972 21.463 1.00 54.16 95 GLU A N 1
ATOM 747 C CA . GLU A 1 95 ? -19.095 10.914 21.434 1.00 54.16 95 GLU A CA 1
ATOM 748 C C . GLU A 1 95 ? -19.662 9.874 20.473 1.00 54.16 95 GLU A C 1
ATOM 750 O O . GLU A 1 95 ? -20.800 9.427 20.667 1.00 54.16 95 GLU A O 1
ATOM 755 N N . PRO A 1 96 ? -18.997 9.618 19.347 1.00 56.72 96 PRO A N 1
ATOM 756 C CA . PRO A 1 96 ? -19.694 8.932 18.291 1.00 56.72 96 PRO A CA 1
ATOM 757 C C . PRO A 1 96 ? -19.921 7.491 18.726 1.00 56.72 96 PRO A C 1
ATOM 759 O O . PRO A 1 96 ? -19.059 6.861 19.345 1.00 56.72 96 PRO A O 1
ATOM 762 N N . GLU A 1 97 ? -21.104 6.985 18.416 1.00 69.62 97 GLU A N 1
ATOM 763 C CA . GLU A 1 97 ? -21.540 5.684 18.887 1.00 69.62 97 GLU A CA 1
ATOM 764 C C . GLU A 1 97 ? -20.530 4.612 18.441 1.00 69.62 97 GLU A C 1
ATOM 766 O O . GLU A 1 97 ? -20.028 4.648 17.316 1.00 69.62 97 GLU A O 1
ATOM 771 N N . VAL A 1 98 ? -20.212 3.640 19.302 1.00 73.81 98 VAL A N 1
ATOM 772 C CA . VAL A 1 98 ? -19.249 2.555 19.003 1.00 73.81 98 VAL A CA 1
ATOM 773 C C . VAL A 1 98 ? -19.562 1.876 17.655 1.00 73.81 98 VAL A C 1
ATOM 775 O O . VAL A 1 98 ? -18.661 1.454 16.928 1.00 73.81 98 VAL A O 1
ATOM 778 N N . THR A 1 99 ? -20.843 1.850 17.283 1.00 80.12 99 THR A N 1
ATOM 779 C CA . THR A 1 99 ? -21.371 1.415 15.985 1.00 80.12 99 THR A CA 1
ATOM 780 C C . THR A 1 99 ? -20.857 2.244 14.800 1.00 80.12 99 THR A C 1
ATOM 782 O O . THR A 1 99 ? -20.497 1.676 13.765 1.00 80.12 99 THR A O 1
ATOM 785 N N . GLU A 1 100 ? -20.786 3.571 14.919 1.00 83.31 100 GLU A N 1
ATOM 786 C CA . GLU A 1 100 ? -20.261 4.466 13.879 1.00 83.31 100 GLU A CA 1
ATOM 787 C C . GLU A 1 100 ? -18.757 4.265 13.684 1.00 83.31 100 GLU A C 1
ATOM 789 O O . GLU A 1 100 ? -18.288 4.174 12.547 1.00 83.31 100 GLU A O 1
ATOM 794 N N . TYR A 1 101 ? -18.010 4.109 14.781 1.00 82.31 101 TYR A N 1
ATOM 795 C CA . TYR A 1 101 ? -16.583 3.791 14.731 1.00 82.31 101 TYR A CA 1
ATOM 796 C C . TYR A 1 101 ? -16.332 2.435 14.063 1.00 82.31 101 TYR A C 1
ATOM 798 O O . TYR A 1 101 ? -15.545 2.338 13.118 1.00 82.31 101 TYR A O 1
ATOM 806 N N . ALA A 1 102 ? -17.047 1.391 14.495 1.00 84.56 102 ALA A N 1
ATOM 807 C CA . ALA A 1 102 ? -16.944 0.059 13.905 1.00 84.56 102 ALA A CA 1
ATOM 808 C C . ALA A 1 102 ? -17.275 0.080 12.403 1.00 84.56 102 ALA A C 1
ATOM 810 O O . ALA A 1 102 ? -16.572 -0.538 11.600 1.00 84.56 102 ALA A O 1
ATOM 811 N N . THR A 1 103 ? -18.296 0.849 12.011 1.00 89.81 103 THR A N 1
ATOM 812 C CA . THR A 1 103 ? -18.671 1.043 10.604 1.00 89.81 103 THR A CA 1
ATOM 813 C C . THR A 1 103 ? -17.554 1.730 9.821 1.00 89.81 103 THR A C 1
ATOM 815 O O . THR A 1 103 ? -17.176 1.263 8.746 1.00 89.81 103 THR A O 1
ATOM 818 N N . LEU A 1 104 ? -16.975 2.803 10.363 1.00 90.38 104 LEU A N 1
ATOM 819 C CA . LEU A 1 104 ? -15.896 3.548 9.718 1.00 90.38 104 LEU A CA 1
ATOM 820 C C . LEU A 1 104 ? -14.643 2.682 9.521 1.00 90.38 104 LEU A C 1
ATOM 822 O O . LEU A 1 104 ? -14.075 2.653 8.428 1.00 90.38 104 LEU A O 1
ATOM 826 N N . ILE 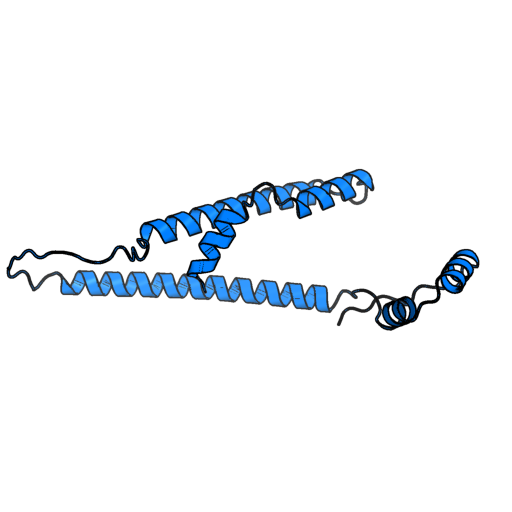A 1 105 ? -14.251 1.918 10.542 1.00 88.69 105 ILE A N 1
ATOM 827 C CA . ILE A 1 105 ? -13.124 0.980 10.465 1.00 88.69 105 ILE A CA 1
ATOM 828 C C . ILE A 1 105 ? -13.403 -0.142 9.456 1.00 88.69 105 ILE A C 1
ATOM 830 O O . ILE A 1 105 ? -12.524 -0.476 8.658 1.00 88.69 105 ILE A O 1
ATOM 834 N N . ALA A 1 106 ? -14.622 -0.691 9.418 1.00 89.38 106 ALA A N 1
ATOM 835 C CA . ALA A 1 106 ? -15.004 -1.714 8.442 1.00 89.38 106 ALA A CA 1
ATOM 836 C C . ALA A 1 106 ? -14.940 -1.198 6.992 1.00 89.38 106 ALA A C 1
ATOM 838 O O . ALA A 1 106 ? -14.503 -1.922 6.085 1.00 89.38 106 ALA A O 1
ATOM 839 N N . VAL A 1 107 ? -15.325 0.063 6.768 1.00 93.75 107 VAL A N 1
ATOM 840 C CA . VAL A 1 107 ? -15.204 0.737 5.467 1.00 93.75 107 VAL A CA 1
ATOM 841 C C . VAL A 1 107 ? -13.732 0.908 5.088 1.00 93.75 107 VAL A C 1
ATOM 843 O O . VAL A 1 107 ? -13.338 0.463 4.008 1.00 93.75 107 VAL A O 1
ATOM 846 N N . VAL A 1 108 ? -12.893 1.438 5.987 1.00 92.19 108 VAL A N 1
ATOM 847 C CA . VAL A 1 108 ? -11.443 1.585 5.751 1.00 92.19 108 VAL A CA 1
ATOM 848 C C . VAL A 1 108 ? -10.794 0.237 5.438 1.00 92.19 108 VAL A C 1
ATOM 850 O O . VAL A 1 108 ? -10.050 0.118 4.464 1.00 92.19 108 VAL A O 1
ATOM 853 N N . HIS A 1 109 ? -11.111 -0.807 6.203 1.00 91.19 109 HIS A N 1
ATOM 854 C CA . HIS A 1 109 ? -10.608 -2.155 5.949 1.00 91.19 109 HIS A CA 1
ATOM 855 C C . HIS A 1 109 ? -11.010 -2.659 4.553 1.00 91.19 109 HIS A C 1
ATOM 857 O O . HIS A 1 109 ? -10.180 -3.194 3.813 1.00 91.19 109 HIS A O 1
ATOM 863 N N . SER A 1 110 ? -12.264 -2.442 4.152 1.00 93.81 110 SER A N 1
ATOM 864 C CA . SER A 1 110 ? -12.757 -2.835 2.827 1.00 93.81 110 SER A CA 1
ATOM 865 C C . SER A 1 110 ? -12.036 -2.095 1.696 1.00 93.81 110 SER A C 1
ATOM 867 O O . SER A 1 110 ? -11.647 -2.722 0.708 1.00 93.81 110 SER A O 1
ATOM 869 N N . MET A 1 111 ? -11.792 -0.792 1.860 1.00 95.38 111 MET A N 1
ATOM 870 C CA . MET A 1 111 ? -11.027 0.037 0.919 1.00 95.38 111 MET A CA 1
ATOM 871 C C . MET A 1 111 ? -9.586 -0.466 0.769 1.00 95.38 111 MET A C 1
ATOM 873 O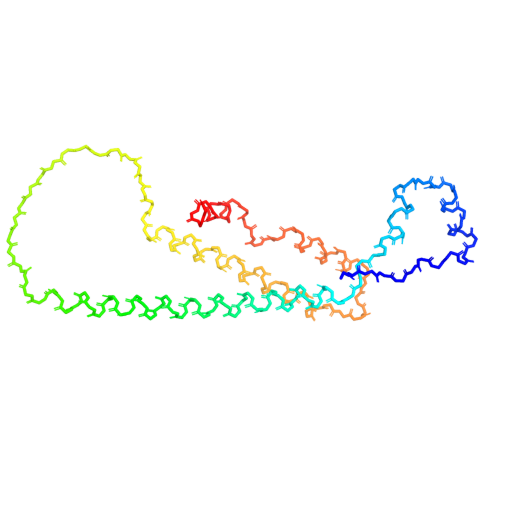 O . MET A 1 111 ? -9.107 -0.687 -0.346 1.00 95.38 111 MET A O 1
ATOM 877 N N . MET A 1 112 ? -8.912 -0.736 1.892 1.00 90.50 112 MET A N 1
ATOM 878 C CA . MET A 1 112 ? -7.543 -1.263 1.901 1.00 90.50 112 MET A CA 1
ATOM 879 C C . MET A 1 112 ? -7.462 -2.643 1.247 1.00 90.50 112 MET A C 1
ATOM 881 O O . MET A 1 112 ? -6.559 -2.899 0.449 1.00 90.50 112 MET A O 1
ATOM 885 N N . LYS A 1 113 ? -8.444 -3.513 1.511 1.00 93.81 113 LYS A N 1
ATOM 886 C CA . LYS A 1 113 ? -8.529 -4.843 0.901 1.00 93.81 113 LYS A CA 1
ATOM 887 C C . LYS A 1 113 ? -8.684 -4.768 -0.617 1.00 93.81 113 LYS A C 1
ATOM 889 O O . LYS A 1 113 ? -7.998 -5.493 -1.335 1.00 93.81 113 LYS A O 1
ATOM 894 N N . GLN A 1 114 ? -9.550 -3.890 -1.123 1.00 92.06 114 GLN A N 1
ATOM 895 C CA . GLN A 1 114 ? -9.712 -3.700 -2.569 1.00 92.06 114 GLN A CA 1
ATOM 896 C C . GLN A 1 114 ? -8.437 -3.146 -3.213 1.00 92.06 114 GLN A C 1
ATOM 898 O O . GLN A 1 114 ? -8.002 -3.654 -4.251 1.00 92.06 114 GLN A O 1
ATOM 903 N N . ASN A 1 115 ? -7.793 -2.171 -2.564 1.00 89.69 115 ASN A N 1
ATOM 904 C CA . ASN A 1 115 ? -6.530 -1.612 -3.033 1.00 89.69 115 ASN A CA 1
ATOM 905 C C . ASN A 1 115 ? -5.423 -2.679 -3.098 1.00 89.69 115 ASN A C 1
ATOM 907 O O . ASN A 1 115 ? -4.715 -2.772 -4.099 1.00 89.69 115 ASN A O 1
ATOM 911 N N . TYR A 1 116 ? -5.334 -3.545 -2.086 1.00 89.56 116 TYR A N 1
ATOM 912 C CA . TYR A 1 116 ? -4.405 -4.675 -2.067 1.00 89.56 116 TYR A CA 1
ATOM 913 C C . TYR A 1 116 ? -4.675 -5.683 -3.194 1.00 89.56 116 TYR A C 1
ATOM 915 O O . TYR A 1 116 ? -3.757 -6.060 -3.920 1.00 89.56 116 TYR A O 1
ATOM 923 N N . VAL A 1 117 ? -5.934 -6.090 -3.397 1.00 91.94 117 VAL A N 1
ATOM 924 C CA . VAL A 1 117 ? -6.302 -7.031 -4.472 1.00 91.94 117 VAL A CA 1
ATOM 925 C C . VAL A 1 117 ? -5.939 -6.470 -5.847 1.00 91.94 117 VAL A C 1
ATOM 927 O O . VAL A 1 117 ? -5.477 -7.207 -6.719 1.00 91.94 117 VAL A O 1
ATOM 930 N N . MET A 1 118 ? -6.124 -5.166 -6.062 1.00 90.38 118 MET A N 1
ATOM 931 C CA . MET A 1 118 ? -5.672 -4.523 -7.294 1.00 90.38 118 MET A CA 1
ATOM 932 C C . MET A 1 118 ? -4.149 -4.601 -7.438 1.00 90.38 118 MET A C 1
ATOM 934 O O . MET A 1 118 ? -3.667 -4.990 -8.501 1.00 90.38 118 MET A O 1
ATOM 938 N N . GLN A 1 119 ? -3.393 -4.269 -6.388 1.00 86.81 119 GLN A N 1
ATOM 939 C CA . GLN A 1 119 ? -1.930 -4.344 -6.414 1.00 86.81 119 GLN A CA 1
ATOM 940 C C . GLN A 1 119 ? -1.442 -5.760 -6.733 1.00 86.81 119 GLN A C 1
ATOM 942 O O . GLN A 1 119 ? -0.583 -5.930 -7.595 1.00 86.81 119 GLN A O 1
ATOM 947 N N . GLU A 1 120 ? -2.033 -6.780 -6.109 1.00 89.44 120 GLU A N 1
ATOM 948 C CA . GLU A 1 120 ? -1.696 -8.179 -6.364 1.00 89.44 120 GLU A CA 1
ATOM 949 C C . GLU A 1 120 ? -1.936 -8.557 -7.833 1.00 89.44 120 GLU A C 1
ATOM 951 O O . GLU A 1 120 ? -1.073 -9.166 -8.471 1.00 89.44 120 GLU A O 1
ATOM 956 N N . LYS A 1 121 ? -3.078 -8.149 -8.403 1.00 88.75 121 LYS A N 1
ATOM 957 C CA . LYS A 1 121 ? -3.385 -8.379 -9.822 1.00 88.75 121 LYS A CA 1
ATOM 958 C C . LYS A 1 121 ? -2.356 -7.728 -10.740 1.00 88.75 121 LYS A C 1
ATOM 960 O O . LYS A 1 121 ? -1.924 -8.370 -11.696 1.00 88.75 121 LYS A O 1
ATOM 965 N N . ILE A 1 122 ? -1.939 -6.494 -10.449 1.00 84.81 122 ILE A N 1
ATOM 966 C CA . ILE A 1 122 ? -0.950 -5.816 -11.289 1.00 84.81 122 ILE A CA 1
ATOM 967 C C . ILE A 1 122 ? 0.414 -6.497 -11.164 1.00 84.81 122 ILE A C 1
ATOM 969 O O . ILE A 1 122 ? 1.004 -6.841 -12.185 1.00 84.81 122 ILE A O 1
ATOM 973 N N . VAL A 1 123 ? 0.880 -6.792 -9.948 1.00 84.12 123 VAL A N 1
ATOM 974 C CA . VAL A 1 123 ? 2.155 -7.500 -9.730 1.00 84.12 123 VAL A CA 1
ATOM 975 C C . VAL A 1 123 ? 2.172 -8.848 -10.452 1.00 84.12 123 VAL A C 1
ATOM 977 O O . VAL A 1 123 ? 3.177 -9.194 -11.065 1.00 84.12 123 VAL A O 1
ATOM 980 N N . ARG A 1 124 ? 1.053 -9.582 -10.445 1.00 86.62 124 ARG A N 1
ATOM 981 C CA . ARG A 1 124 ? 0.910 -10.843 -11.190 1.00 86.62 124 ARG A CA 1
ATOM 982 C C . ARG A 1 124 ? 0.926 -10.666 -12.709 1.00 86.62 124 ARG A C 1
ATOM 984 O O . ARG A 1 124 ? 1.327 -11.592 -13.407 1.00 86.62 124 ARG A O 1
ATOM 991 N N . SER A 1 125 ? 0.461 -9.525 -13.216 1.00 83.12 125 SER A N 1
ATOM 992 C CA . SER A 1 125 ? 0.477 -9.214 -14.651 1.00 83.12 125 SER A CA 1
ATOM 993 C C . SER A 1 125 ? 1.847 -8.745 -15.148 1.00 83.12 125 SER A C 1
ATOM 995 O O . SER A 1 125 ? 2.161 -8.899 -16.329 1.00 83.12 125 SER A O 1
ATOM 997 N N . LEU A 1 126 ? 2.674 -8.201 -14.252 1.00 84.25 126 LEU A N 1
ATOM 998 C CA . LEU A 1 126 ? 4.022 -7.762 -14.578 1.00 84.25 126 LEU A CA 1
ATOM 999 C C . LEU A 1 126 ? 4.951 -8.964 -14.777 1.00 84.25 126 LEU A C 1
ATOM 1001 O O . LEU A 1 126 ? 4.904 -9.963 -14.061 1.00 84.25 126 LEU A O 1
ATOM 1005 N N . SER A 1 127 ? 5.841 -8.852 -15.757 1.00 84.69 127 SER A N 1
ATOM 1006 C CA . SER A 1 127 ? 6.866 -9.854 -16.035 1.00 84.69 127 SER A CA 1
ATOM 1007 C C . SER A 1 127 ? 8.177 -9.181 -16.427 1.00 84.69 127 SER A C 1
ATOM 1009 O O . SER A 1 127 ? 8.220 -7.986 -16.707 1.00 84.69 127 SER A O 1
ATOM 1011 N N . LEU A 1 128 ? 9.256 -9.959 -16.538 1.00 76.12 128 LEU A N 1
ATOM 1012 C CA . LEU A 1 128 ? 10.542 -9.464 -17.052 1.00 76.12 128 LEU A CA 1
ATOM 1013 C C . LEU A 1 128 ? 10.462 -8.920 -18.493 1.00 76.12 128 LEU A C 1
ATOM 1015 O O . LEU A 1 128 ? 11.422 -8.325 -18.972 1.00 76.12 128 LEU A O 1
ATOM 1019 N N . LYS A 1 129 ? 9.342 -9.149 -19.191 1.00 86.00 129 LYS A N 1
ATOM 1020 C CA . LYS A 1 129 ? 9.070 -8.645 -20.542 1.00 86.00 129 LYS A CA 1
ATOM 1021 C C . LYS A 1 129 ? 8.200 -7.386 -20.555 1.00 86.00 129 LYS A C 1
ATOM 1023 O O . LYS A 1 129 ? 7.950 -6.868 -21.639 1.00 86.00 129 LYS A O 1
ATOM 1028 N N . SER A 1 130 ? 7.719 -6.923 -19.398 1.00 86.19 130 SER A N 1
ATOM 1029 C CA . SER A 1 130 ? 6.909 -5.710 -19.315 1.00 86.19 130 SER A CA 1
ATOM 1030 C C . SER A 1 130 ? 7.700 -4.508 -19.827 1.00 86.19 130 SER A C 1
ATOM 1032 O O . SER A 1 130 ? 8.871 -4.313 -19.498 1.00 86.19 130 SER A O 1
ATOM 1034 N N . SER A 1 131 ? 7.052 -3.717 -20.668 1.00 90.19 131 SER A N 1
ATOM 1035 C CA . SER A 1 131 ? 7.594 -2.496 -21.248 1.00 90.19 131 SER A CA 1
ATOM 1036 C C . SER A 1 131 ? 7.722 -1.378 -20.206 1.00 90.19 131 SER A C 1
ATOM 1038 O O . SER A 1 131 ? 7.053 -1.383 -19.171 1.00 90.19 131 SER A O 1
ATOM 1040 N N . SER A 1 132 ? 8.546 -0.366 -20.508 1.00 85.31 132 SER A N 1
ATOM 1041 C CA . SER A 1 132 ? 8.657 0.844 -19.672 1.00 85.31 132 SER A CA 1
ATOM 1042 C C . SER A 1 132 ? 7.300 1.522 -19.470 1.00 85.31 132 SER A C 1
ATOM 1044 O O . SER A 1 132 ? 6.976 1.921 -18.359 1.00 85.31 132 SER A O 1
ATOM 1046 N N . GLY A 1 133 ? 6.468 1.584 -20.517 1.00 87.75 133 GLY A N 1
ATOM 1047 C CA . GLY A 1 133 ? 5.144 2.207 -20.444 1.00 87.75 133 GLY A CA 1
ATOM 1048 C C . GLY A 1 133 ? 4.167 1.460 -19.530 1.00 87.75 133 GLY A C 1
ATOM 1049 O O . GLY A 1 133 ? 3.407 2.090 -18.796 1.00 87.75 133 GLY A O 1
ATOM 1050 N N . GLU A 1 134 ? 4.208 0.124 -19.509 1.00 84.88 134 GLU A N 1
ATOM 1051 C CA . GLU A 1 134 ? 3.412 -0.678 -18.566 1.00 84.88 134 GLU A CA 1
ATOM 1052 C C . GLU A 1 134 ? 3.867 -0.452 -17.117 1.00 84.88 134 GLU A C 1
ATOM 1054 O O . GLU A 1 134 ? 3.034 -0.325 -16.217 1.00 84.88 134 GLU A O 1
ATOM 1059 N N . LEU A 1 135 ? 5.180 -0.333 -16.890 1.00 85.69 135 LEU A N 1
ATOM 1060 C CA . LEU A 1 135 ? 5.736 -0.056 -15.565 1.00 85.69 135 LEU A CA 1
ATOM 1061 C C . LEU A 1 135 ? 5.407 1.365 -15.077 1.00 85.69 135 LEU A C 1
ATOM 1063 O O . LEU A 1 135 ? 5.067 1.550 -13.909 1.00 85.69 135 LEU A O 1
ATOM 1067 N N . GLU A 1 136 ? 5.462 2.360 -15.963 1.00 87.31 136 GLU A N 1
ATOM 1068 C CA . GLU A 1 136 ? 5.051 3.741 -15.676 1.00 87.31 136 GLU A CA 1
ATOM 1069 C C . GLU A 1 136 ? 3.557 3.822 -15.349 1.00 87.31 136 GLU A C 1
ATOM 1071 O O . GLU A 1 136 ? 3.167 4.456 -14.366 1.00 87.31 136 GLU A O 1
ATOM 1076 N N . THR A 1 137 ? 2.726 3.108 -16.112 1.00 86.44 137 THR A N 1
ATOM 1077 C CA . THR A 1 137 ? 1.281 3.011 -15.861 1.00 86.44 137 THR A CA 1
ATOM 1078 C C . THR A 1 137 ? 1.002 2.400 -14.489 1.00 86.44 137 THR A C 1
ATOM 1080 O O . THR A 1 137 ? 0.200 2.934 -13.721 1.00 86.44 137 THR A O 1
ATOM 1083 N N . TYR A 1 138 ? 1.708 1.326 -14.127 1.00 83.25 138 TYR A N 1
ATOM 1084 C CA . TYR A 1 138 ? 1.613 0.746 -12.789 1.00 83.25 138 TYR A CA 1
ATOM 1085 C C . TYR A 1 138 ? 2.052 1.723 -11.693 1.00 83.25 138 TYR A C 1
ATOM 1087 O O . TYR A 1 138 ? 1.348 1.884 -10.695 1.00 83.25 138 TYR A O 1
ATOM 1095 N N . SER A 1 139 ? 3.185 2.405 -11.880 1.00 84.75 139 SER A N 1
ATOM 1096 C CA . SER A 1 139 ? 3.687 3.394 -10.922 1.00 84.75 139 SER A CA 1
ATOM 1097 C C . SER A 1 139 ? 2.672 4.518 -10.683 1.00 84.75 139 SER A C 1
ATOM 1099 O O . SER A 1 139 ? 2.511 4.991 -9.552 1.00 84.75 139 SER A O 1
ATOM 1101 N N . LEU A 1 140 ? 1.953 4.928 -11.732 1.00 87.19 140 LEU A N 1
ATOM 1102 C CA . LEU A 1 140 ? 0.871 5.900 -11.630 1.00 87.19 140 LEU A CA 1
ATOM 1103 C C . LEU A 1 140 ? -0.318 5.336 -10.841 1.00 87.19 140 LEU A C 1
ATOM 1105 O O . LEU A 1 140 ? -0.756 5.965 -9.880 1.00 87.19 140 LEU A O 1
ATOM 1109 N N . MET A 1 141 ? -0.804 4.137 -11.181 1.00 83.19 141 MET A N 1
ATOM 1110 C CA . MET A 1 141 ? -1.906 3.488 -10.450 1.00 83.19 141 MET A CA 1
ATOM 1111 C C . MET A 1 141 ? -1.593 3.310 -8.960 1.00 83.19 141 MET A C 1
ATOM 1113 O O . MET A 1 141 ? -2.464 3.511 -8.112 1.00 83.19 141 MET A O 1
ATOM 1117 N N . TRP A 1 142 ? -0.342 2.981 -8.635 1.00 82.62 142 TRP A N 1
ATOM 1118 C CA . TRP A 1 142 ? 0.130 2.863 -7.258 1.00 82.62 142 TRP A CA 1
ATOM 1119 C C . TRP A 1 142 ? 0.047 4.191 -6.499 1.00 82.62 142 TRP A C 1
ATOM 1121 O O . TRP A 1 142 ? -0.340 4.216 -5.332 1.00 82.62 142 TRP A O 1
ATOM 1131 N N . SER A 1 143 ? 0.376 5.298 -7.168 1.00 83.75 143 SER A N 1
ATOM 1132 C CA . SER A 1 143 ? 0.339 6.641 -6.580 1.00 83.75 143 SER A CA 1
ATOM 1133 C C . SER A 1 143 ? -1.091 7.147 -6.377 1.00 83.75 143 SER A C 1
ATOM 1135 O O . SER A 1 143 ? -1.370 7.824 -5.391 1.00 83.75 143 SER A O 1
ATOM 1137 N N . LEU A 1 144 ? -2.000 6.797 -7.292 1.00 85.38 144 LEU A N 1
ATOM 1138 C CA . LEU A 1 144 ? -3.386 7.267 -7.278 1.00 85.38 144 LEU A CA 1
ATOM 1139 C C . LEU A 1 144 ? -4.263 6.596 -6.215 1.00 85.38 144 LEU A C 1
ATOM 1141 O O . LEU A 1 144 ? -5.276 7.180 -5.853 1.00 85.38 144 LEU A O 1
ATOM 1145 N N . ARG A 1 145 ? -3.900 5.398 -5.722 1.00 84.75 145 ARG A N 1
ATOM 1146 C CA . ARG A 1 145 ? -4.666 4.636 -4.708 1.00 84.75 145 ARG A CA 1
ATOM 1147 C C . ARG A 1 145 ? -6.193 4.685 -4.957 1.00 84.75 145 ARG A C 1
ATOM 1149 O O . ARG A 1 145 ? -6.942 5.102 -4.083 1.00 84.75 145 ARG A O 1
ATOM 1156 N N . PRO A 1 146 ? -6.681 4.246 -6.130 1.00 84.00 146 PRO A N 1
ATOM 1157 C CA . PRO A 1 146 ? -8.038 4.519 -6.625 1.00 84.00 146 PRO A CA 1
ATOM 1158 C C . PRO A 1 146 ? -9.190 3.974 -5.763 1.00 84.00 146 PRO A C 1
ATOM 1160 O O . PRO A 1 146 ? -10.333 4.358 -5.977 1.00 84.00 146 PRO A O 1
ATOM 1163 N N . PHE A 1 147 ? -8.911 3.076 -4.814 1.00 89.31 147 PHE A N 1
ATOM 1164 C CA . PHE A 1 147 ? -9.903 2.531 -3.877 1.00 89.31 147 PHE A CA 1
ATOM 1165 C C . PHE A 1 147 ? -9.819 3.151 -2.477 1.00 89.31 147 PHE A C 1
ATOM 1167 O O . PHE A 1 147 ? -10.578 2.762 -1.591 1.00 89.31 147 PHE A O 1
ATOM 1174 N N . VAL A 1 148 ? -8.875 4.068 -2.253 1.00 91.12 148 VAL A N 1
ATOM 1175 C CA . VAL A 1 148 ? -8.648 4.717 -0.964 1.00 91.12 148 VAL A CA 1
ATOM 1176 C C . VAL A 1 148 ? -9.067 6.175 -1.061 1.00 91.12 148 VAL A C 1
ATOM 1178 O O . VAL A 1 148 ? -8.445 6.987 -1.733 1.00 91.12 148 VAL A O 1
ATOM 1181 N N . GLU A 1 149 ? -10.118 6.498 -0.330 1.00 92.69 149 GLU A N 1
ATOM 1182 C CA . GLU A 1 149 ? -10.630 7.840 -0.130 1.00 92.69 149 GLU A CA 1
ATOM 1183 C C . GLU A 1 149 ? -9.974 8.438 1.120 1.00 92.69 149 GLU A C 1
ATOM 1185 O O . GLU A 1 149 ? -10.225 8.012 2.253 1.00 92.69 149 GLU A O 1
ATOM 1190 N N . ASP A 1 150 ? -9.081 9.407 0.908 1.00 90.06 150 ASP A N 1
ATOM 1191 C CA . ASP A 1 150 ? -8.256 9.977 1.977 1.00 90.06 150 ASP A CA 1
ATOM 1192 C C . ASP A 1 150 ? -9.101 10.654 3.067 1.00 90.06 150 ASP A C 1
ATOM 1194 O O . ASP A 1 150 ? -8.717 10.646 4.233 1.00 90.06 150 ASP A O 1
ATOM 1198 N N . GLU A 1 151 ? -10.276 11.195 2.736 1.00 91.50 151 GLU A N 1
ATOM 1199 C CA . GLU A 1 151 ? -11.180 11.809 3.717 1.00 91.50 151 GLU A CA 1
ATOM 1200 C C . GLU A 1 151 ? -11.698 10.807 4.755 1.00 91.50 151 GLU A C 1
ATOM 1202 O O . GLU A 1 151 ? -11.746 11.125 5.945 1.00 91.50 151 GLU A O 1
ATOM 1207 N N . ILE A 1 152 ? -12.045 9.590 4.325 1.00 88.75 152 ILE A N 1
ATOM 1208 C CA . ILE A 1 152 ? -12.536 8.525 5.207 1.00 88.75 152 ILE A CA 1
ATOM 1209 C C . ILE A 1 152 ? -11.396 8.011 6.089 1.00 88.75 152 ILE A C 1
ATOM 1211 O O . ILE A 1 152 ? -11.574 7.859 7.298 1.00 88.75 152 ILE A O 1
ATOM 1215 N N . VAL A 1 153 ? -10.206 7.811 5.513 1.00 89.00 153 VAL A N 1
ATOM 1216 C CA . VAL A 1 153 ? -9.016 7.384 6.268 1.00 89.00 153 VAL A CA 1
ATOM 1217 C C . VAL A 1 153 ? -8.619 8.440 7.299 1.00 89.00 153 VAL A C 1
ATOM 1219 O O . VAL A 1 153 ? -8.416 8.113 8.465 1.00 89.00 153 VAL A O 1
ATOM 1222 N N . ASN A 1 154 ? -8.582 9.715 6.904 1.00 89.25 154 ASN A N 1
ATOM 1223 C CA . ASN A 1 154 ? -8.290 10.826 7.809 1.00 89.25 154 ASN A CA 1
ATOM 1224 C C . ASN A 1 154 ? -9.349 10.954 8.905 1.00 89.25 154 ASN A C 1
ATOM 1226 O O . ASN A 1 154 ? -9.014 11.261 10.048 1.00 89.25 154 ASN A O 1
ATOM 1230 N N . ARG A 1 155 ? -10.626 10.715 8.578 1.00 86.19 155 ARG A N 1
ATOM 1231 C CA . ARG A 1 155 ? -11.696 10.680 9.575 1.00 86.19 155 ARG A CA 1
ATOM 1232 C C . ARG A 1 155 ? -11.462 9.557 10.573 1.00 86.19 155 ARG A C 1
ATOM 1234 O O . ARG A 1 155 ? -11.586 9.842 11.748 1.00 86.19 155 ARG A O 1
ATOM 1241 N N . ALA A 1 156 ? -11.087 8.353 10.139 1.00 85.12 156 ALA A N 1
ATOM 1242 C CA . ALA A 1 156 ? -10.787 7.234 11.037 1.00 85.12 156 ALA A CA 1
ATOM 1243 C C . ALA A 1 156 ? -9.549 7.495 11.911 1.00 85.12 156 ALA A C 1
ATOM 1245 O O . ALA A 1 156 ? -9.541 7.168 13.094 1.00 85.12 156 ALA A O 1
ATOM 1246 N N . TRP A 1 157 ? -8.522 8.143 11.354 1.00 85.19 157 TRP A N 1
ATOM 1247 C CA . TRP A 1 157 ? -7.279 8.455 12.068 1.00 85.19 157 TRP A CA 1
ATOM 1248 C C . TRP A 1 157 ? -7.482 9.365 13.285 1.00 85.19 157 TRP A C 1
ATOM 1250 O O . TRP A 1 157 ? -6.803 9.174 14.287 1.00 85.19 157 TRP A O 1
ATOM 1260 N N . LYS A 1 158 ? -8.445 10.297 13.228 1.00 83.81 158 LYS A N 1
ATOM 1261 C CA . LYS A 1 158 ? -8.796 11.222 14.330 1.00 83.81 158 LYS A CA 1
ATOM 1262 C C . LYS A 1 158 ? -9.373 10.548 15.585 1.00 83.81 158 LYS A C 1
ATOM 1264 O O . LYS A 1 158 ? -9.723 11.239 16.531 1.00 83.81 158 LYS A O 1
ATOM 1269 N N . TRP A 1 159 ? -9.594 9.239 15.538 1.00 71.56 159 TRP A N 1
ATOM 1270 C CA . TRP A 1 159 ? -10.208 8.467 16.620 1.00 71.56 159 TRP A CA 1
ATOM 1271 C C . TRP A 1 159 ? -9.219 7.490 17.248 1.00 71.56 159 TRP A C 1
ATOM 1273 O O . TRP A 1 159 ? -9.477 6.951 18.316 1.00 71.56 159 TRP A O 1
ATOM 1283 N N . ILE A 1 160 ? -8.094 7.254 16.568 1.00 70.00 160 ILE A N 1
ATOM 1284 C CA . ILE A 1 160 ? -6.976 6.445 17.058 1.00 70.00 160 ILE A CA 1
ATOM 1285 C C . ILE A 1 160 ? -5.984 7.334 17.834 1.00 70.00 160 ILE A C 1
ATOM 1287 O O . ILE A 1 160 ? -5.293 6.845 18.725 1.00 70.00 160 ILE A O 1
ATOM 1291 N N . TYR A 1 161 ? -5.927 8.626 17.496 1.00 52.78 161 TYR A N 1
ATOM 1292 C CA . TYR A 1 161 ? -5.084 9.670 18.085 1.00 52.78 161 TYR A CA 1
ATOM 1293 C C . TYR A 1 161 ? -5.906 10.926 18.352 1.00 52.78 161 TYR A C 1
ATOM 1295 O O . TYR A 1 161 ? -5.636 11.581 19.383 1.00 52.78 161 TYR A O 1
#